Protein AF-A0A0J6NB87-F1 (afdb_monomer_lite)

Foldseek 3Di:
DPPDPDDQPPPDDDDQAQVVLLVQLLVVLVVVVVVCVVCVPPVPPCVVVRNVVNDDPVDDHNNNSNPVNNVVNVVVVVPPDDPVVVVVVVVVVVVVVVVVVVVPDDPPDD

Structure (mmCIF, N/CA/C/O backbone):
data_AF-A0A0J6NB87-F1
#
_entry.id   AF-A0A0J6NB87-F1
#
loop_
_atom_site.group_PDB
_atom_site.id
_atom_site.type_symbol
_atom_site.label_atom_id
_atom_site.label_alt_id
_atom_site.label_comp_id
_atom_site.label_asym_id
_atom_site.label_entity_id
_atom_site.label_seq_id
_atom_site.pdbx_PDB_ins_code
_atom_site.Cartn_x
_atom_site.Cartn_y
_atom_site.Cartn_z
_atom_site.occupancy
_atom_site.B_iso_or_equiv
_atom_site.auth_seq_id
_atom_site.auth_comp_id
_atom_site.auth_asym_id
_atom_site.auth_atom_id
_atom_site.pdbx_PDB_model_num
ATOM 1 N N . MET A 1 1 ? 19.649 -14.881 0.935 1.00 50.31 1 MET A N 1
ATOM 2 C CA . MET A 1 1 ? 20.043 -14.100 2.127 1.00 50.31 1 MET A CA 1
ATOM 3 C C . MET A 1 1 ? 19.222 -14.610 3.309 1.00 50.31 1 MET A C 1
ATOM 5 O O . MET A 1 1 ? 18.007 -14.473 3.224 1.00 50.31 1 MET A O 1
ATOM 9 N N . PRO A 1 2 ? 19.819 -15.265 4.324 1.00 52.97 2 PRO A N 1
ATOM 10 C CA . PRO A 1 2 ? 19.080 -16.038 5.336 1.00 52.97 2 PRO A CA 1
ATOM 11 C C . PRO A 1 2 ? 18.508 -15.230 6.518 1.00 52.97 2 PRO A C 1
ATOM 13 O O . PRO A 1 2 ? 17.777 -15.802 7.314 1.00 52.97 2 PRO A O 1
ATOM 16 N N . ASP A 1 3 ? 18.770 -13.922 6.625 1.00 59.31 3 ASP A N 1
ATOM 17 C CA . ASP A 1 3 ? 18.453 -13.138 7.839 1.00 59.31 3 ASP A CA 1
ATOM 18 C C . ASP A 1 3 ? 17.132 -12.344 7.802 1.00 59.31 3 ASP A C 1
ATOM 20 O O . ASP A 1 3 ? 16.907 -11.468 8.636 1.00 59.31 3 ASP A O 1
ATOM 24 N N . ARG A 1 4 ? 16.224 -12.613 6.852 1.00 60.19 4 ARG A N 1
ATOM 25 C CA . ARG A 1 4 ? 14.888 -11.987 6.869 1.00 60.19 4 ARG A CA 1
ATOM 26 C C . ARG A 1 4 ? 13.862 -12.964 7.456 1.00 60.19 4 ARG A C 1
ATOM 28 O O . ARG A 1 4 ? 13.583 -13.974 6.815 1.00 60.19 4 ARG A O 1
ATOM 35 N N . PRO A 1 5 ? 13.230 -12.659 8.609 1.00 69.62 5 PRO A N 1
ATOM 36 C CA . PRO A 1 5 ? 12.232 -13.535 9.236 1.00 69.62 5 PRO A CA 1
ATOM 37 C C . PRO A 1 5 ? 10.932 -13.666 8.420 1.00 69.62 5 PRO A C 1
ATOM 39 O O . PRO A 1 5 ? 10.023 -14.393 8.813 1.00 69.62 5 PRO A O 1
ATOM 42 N N . ARG A 1 6 ? 10.822 -12.960 7.286 1.00 80.50 6 ARG A N 1
ATOM 43 C CA . ARG A 1 6 ? 9.703 -13.037 6.345 1.00 80.50 6 ARG A CA 1
ATOM 44 C C . ARG A 1 6 ? 10.166 -12.835 4.902 1.00 80.50 6 ARG A C 1
ATOM 46 O O . ARG A 1 6 ? 11.178 -12.180 4.650 1.00 80.50 6 ARG A O 1
ATOM 53 N N . VAL A 1 7 ? 9.386 -13.366 3.962 1.00 83.31 7 VAL A N 1
ATOM 54 C CA . VAL A 1 7 ? 9.591 -13.172 2.519 1.00 83.31 7 VAL A CA 1
ATOM 55 C C . VAL A 1 7 ? 9.388 -11.696 2.157 1.00 83.31 7 VAL A C 1
ATOM 57 O O . VAL A 1 7 ? 8.494 -11.040 2.697 1.00 83.31 7 VAL A O 1
ATOM 60 N N . HIS A 1 8 ? 10.240 -11.183 1.266 1.00 87.56 8 HIS A N 1
ATOM 61 C CA . HIS A 1 8 ? 10.136 -9.825 0.732 1.00 87.56 8 HIS A CA 1
ATOM 62 C C . HIS A 1 8 ? 8.946 -9.715 -0.221 1.00 87.56 8 HIS A C 1
ATOM 64 O O . HIS A 1 8 ? 8.804 -10.555 -1.105 1.00 87.56 8 HIS A O 1
ATOM 70 N N . CYS A 1 9 ? 8.125 -8.679 -0.087 1.00 89.25 9 CYS A N 1
ATOM 71 C CA . CYS A 1 9 ? 6.932 -8.497 -0.913 1.00 89.25 9 CYS A CA 1
ATOM 72 C C . CYS A 1 9 ? 7.255 -8.093 -2.362 1.00 89.25 9 CYS A C 1
ATOM 74 O O . CYS A 1 9 ? 6.498 -8.425 -3.270 1.00 89.25 9 CYS A O 1
ATOM 76 N N . TRP A 1 10 ? 8.389 -7.425 -2.601 1.00 89.56 10 TRP A N 1
ATOM 77 C CA . TRP A 1 10 ? 8.803 -6.986 -3.938 1.00 89.56 10 TRP A CA 1
ATOM 78 C C . TRP A 1 10 ? 9.835 -7.939 -4.538 1.00 89.56 10 TRP A C 1
ATOM 80 O O . TRP A 1 10 ? 11.036 -7.676 -4.512 1.00 89.56 10 TRP A O 1
ATOM 90 N N . GLN A 1 11 ? 9.371 -9.080 -5.044 1.00 87.88 11 GLN A N 1
ATOM 91 C CA . GLN A 1 11 ? 10.187 -10.058 -5.777 1.00 87.88 11 GLN A CA 1
ATOM 92 C C . GLN A 1 11 ? 9.912 -9.951 -7.278 1.00 87.88 11 GLN A C 1
ATOM 94 O O . GLN A 1 11 ? 9.416 -10.877 -7.915 1.00 87.88 11 GLN A O 1
ATOM 99 N N . VAL A 1 12 ? 10.189 -8.772 -7.828 1.00 88.00 12 VAL A N 1
ATOM 100 C CA . VAL A 1 12 ? 9.911 -8.433 -9.227 1.00 88.00 12 VAL A CA 1
ATOM 101 C C . VAL A 1 12 ? 11.195 -8.489 -10.057 1.00 88.00 12 VAL A C 1
ATOM 103 O O . VAL A 1 12 ? 12.269 -8.181 -9.533 1.00 88.00 12 VAL A O 1
ATOM 106 N N . PRO A 1 13 ? 11.125 -8.878 -11.342 1.00 86.94 13 PRO A N 1
ATOM 107 C CA . PRO A 1 13 ? 12.279 -8.781 -12.224 1.00 86.94 13 PRO A CA 1
ATOM 108 C C . PRO A 1 13 ? 12.682 -7.308 -12.431 1.00 86.94 13 PRO A C 1
ATOM 110 O O . PRO A 1 13 ? 11.832 -6.420 -12.318 1.00 86.94 13 PRO A O 1
ATOM 113 N N . PRO A 1 14 ? 13.955 -7.024 -12.762 1.00 87.69 14 PRO A N 1
ATOM 114 C CA . PRO A 1 14 ? 14.370 -5.687 -13.171 1.00 87.69 14 PRO A CA 1
ATOM 115 C C . PRO A 1 14 ? 13.521 -5.178 -14.340 1.00 87.69 14 PRO A C 1
ATOM 117 O O . PRO A 1 14 ? 13.228 -5.933 -15.269 1.00 87.69 14 PRO A O 1
ATOM 120 N N . ALA A 1 15 ? 13.155 -3.898 -14.302 1.00 91.69 15 ALA A N 1
ATOM 121 C CA . ALA A 1 15 ? 12.434 -3.248 -15.388 1.00 91.69 15 ALA A CA 1
ATOM 122 C C . ALA A 1 15 ? 13.345 -2.297 -16.166 1.00 91.69 15 ALA A C 1
ATOM 124 O O . ALA A 1 15 ? 14.172 -1.592 -15.588 1.00 91.69 15 ALA A O 1
ATOM 125 N N . ASP A 1 16 ? 13.132 -2.249 -17.475 1.00 93.94 16 ASP A N 1
ATOM 126 C CA . ASP A 1 16 ? 13.722 -1.306 -18.427 1.00 93.94 16 ASP A CA 1
ATOM 127 C C . ASP A 1 16 ? 12.731 -0.201 -18.843 1.00 93.94 16 ASP A C 1
ATOM 129 O O . ASP A 1 16 ? 13.141 0.912 -19.164 1.00 93.94 16 ASP A O 1
ATOM 133 N N . ASP A 1 17 ? 11.427 -0.477 -18.764 1.00 97.00 17 ASP A N 1
ATOM 134 C CA . ASP A 1 17 ? 10.336 0.451 -19.075 1.00 97.00 17 ASP A CA 1
ATOM 135 C C . ASP A 1 17 ? 9.503 0.791 -17.826 1.00 97.00 17 ASP A C 1
ATOM 137 O O . ASP A 1 17 ? 8.841 -0.061 -17.221 1.00 97.00 17 ASP A O 1
ATOM 141 N N . TYR A 1 18 ? 9.500 2.079 -17.469 1.00 96.94 18 TYR A N 1
ATOM 142 C CA . TYR A 1 18 ? 8.740 2.611 -16.340 1.00 96.94 18 TYR A CA 1
ATOM 143 C C . TYR A 1 18 ? 7.229 2.406 -16.495 1.00 96.94 18 TYR A C 1
ATOM 145 O O . TYR A 1 18 ? 6.565 2.009 -15.540 1.00 96.94 18 TYR A O 1
ATOM 153 N N . HIS A 1 19 ? 6.661 2.650 -17.679 1.00 97.31 19 HIS A N 1
ATOM 154 C CA . HIS A 1 19 ? 5.222 2.516 -17.906 1.00 97.31 19 HIS A CA 1
ATOM 155 C C . HIS A 1 19 ? 4.782 1.058 -17.817 1.00 97.31 19 HIS A C 1
ATOM 157 O O . HIS A 1 19 ? 3.701 0.759 -17.303 1.00 97.31 19 HIS A O 1
ATOM 163 N N . LYS A 1 20 ? 5.615 0.127 -18.287 1.00 97.31 20 LYS A N 1
ATOM 164 C CA . LYS A 1 20 ? 5.379 -1.306 -18.092 1.00 97.31 20 LYS A CA 1
ATOM 165 C C . LYS A 1 20 ? 5.425 -1.678 -16.608 1.00 97.31 20 LYS A C 1
ATOM 167 O O . LYS A 1 20 ? 4.474 -2.295 -16.133 1.00 97.31 20 LYS A O 1
ATOM 172 N N . ALA A 1 21 ? 6.455 -1.251 -15.876 1.00 97.56 21 ALA A N 1
ATOM 173 C CA . ALA A 1 21 ? 6.560 -1.485 -14.434 1.00 97.56 21 ALA A CA 1
ATOM 174 C C . ALA A 1 21 ? 5.365 -0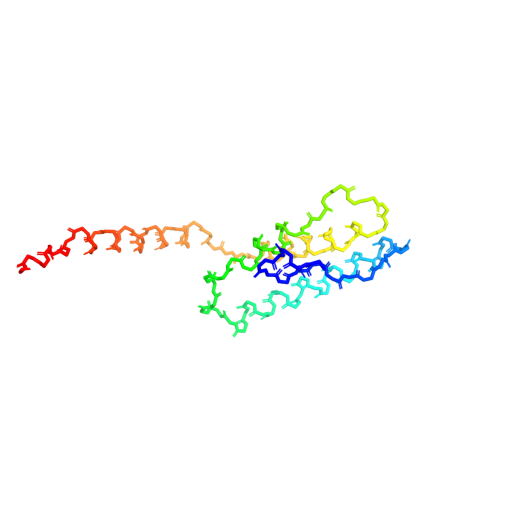.896 -13.664 1.00 97.56 21 ALA A C 1
ATOM 176 O O . ALA A 1 21 ? 4.794 -1.558 -12.803 1.00 97.56 21 ALA A O 1
ATOM 177 N N . TYR A 1 22 ? 4.920 0.304 -14.037 1.00 98.00 22 TYR A N 1
ATOM 178 C CA . TYR A 1 22 ? 3.750 0.967 -13.461 1.00 98.00 22 TYR A CA 1
ATOM 179 C C . TYR A 1 22 ? 2.452 0.190 -13.684 1.00 98.00 22 TYR A C 1
ATOM 181 O O . TYR A 1 22 ? 1.654 0.024 -12.761 1.00 98.00 22 TYR A O 1
ATOM 189 N N . ARG A 1 23 ? 2.231 -0.333 -14.896 1.00 97.62 23 ARG A N 1
ATOM 190 C CA . ARG A 1 23 ? 1.061 -1.179 -15.181 1.00 97.62 23 ARG A CA 1
ATOM 191 C C . ARG A 1 23 ? 1.053 -2.441 -14.325 1.00 97.62 23 ARG A C 1
ATOM 193 O O . ARG A 1 23 ? 0.034 -2.717 -13.706 1.00 97.62 23 ARG A O 1
ATOM 200 N N . ILE A 1 24 ? 2.193 -3.121 -14.229 1.00 97.12 24 ILE A N 1
ATOM 201 C CA . ILE A 1 24 ? 2.345 -4.321 -13.398 1.00 97.12 24 ILE A CA 1
ATOM 202 C C . ILE A 1 24 ? 2.130 -3.987 -11.912 1.00 97.12 24 ILE A C 1
ATOM 204 O O . ILE A 1 24 ? 1.434 -4.708 -11.205 1.00 97.12 24 ILE A O 1
ATOM 208 N N . GLY A 1 25 ? 2.657 -2.854 -11.442 1.00 97.31 25 GLY A N 1
ATOM 209 C CA . GLY A 1 25 ? 2.411 -2.356 -10.088 1.00 97.31 25 GLY A CA 1
ATOM 210 C C . GLY A 1 25 ? 0.920 -2.220 -9.767 1.00 97.31 25 GLY A C 1
ATOM 211 O O . GLY A 1 25 ? 0.467 -2.665 -8.713 1.00 97.31 25 GLY A O 1
ATOM 212 N N . ARG A 1 26 ? 0.133 -1.676 -10.706 1.00 98.12 26 ARG A N 1
ATOM 213 C CA . ARG A 1 26 ? -1.331 -1.600 -10.567 1.00 98.12 26 ARG A CA 1
ATOM 214 C C . ARG A 1 26 ? -1.988 -2.977 -10.522 1.00 98.12 26 ARG A C 1
ATOM 216 O O . ARG A 1 26 ? -2.901 -3.173 -9.731 1.00 98.12 26 ARG A O 1
ATOM 223 N N . GLU A 1 27 ? -1.534 -3.930 -11.331 1.00 97.69 27 GLU A N 1
ATOM 224 C CA . GLU A 1 27 ? -2.052 -5.307 -11.294 1.00 97.69 27 GLU A CA 1
ATOM 225 C C . GLU A 1 27 ? -1.818 -5.950 -9.917 1.00 97.69 27 GLU A C 1
ATOM 227 O O . GLU A 1 27 ? -2.736 -6.538 -9.344 1.00 97.69 27 GLU A O 1
ATOM 232 N N . PHE A 1 28 ? -0.641 -5.746 -9.316 1.00 96.69 28 PHE A N 1
ATOM 233 C CA . PHE A 1 28 ? -0.365 -6.200 -7.948 1.00 96.69 28 PHE A CA 1
ATOM 234 C C . PHE A 1 28 ? -1.279 -5.549 -6.907 1.00 96.69 28 PHE A C 1
ATOM 236 O O . PHE A 1 28 ? -1.756 -6.239 -6.005 1.00 96.69 28 PHE A O 1
ATOM 243 N N . ALA A 1 29 ? -1.567 -4.251 -7.033 1.00 96.81 29 ALA A N 1
ATOM 244 C CA . ALA A 1 29 ? -2.533 -3.585 -6.160 1.00 96.81 29 ALA A CA 1
ATOM 245 C C . ALA A 1 29 ? -3.946 -4.154 -6.338 1.00 96.81 29 ALA A C 1
ATOM 247 O O . ALA A 1 29 ? -4.641 -4.362 -5.348 1.00 96.81 29 ALA A O 1
ATOM 248 N N . GLY A 1 30 ? -4.344 -4.490 -7.568 1.00 96.25 30 GLY A N 1
ATOM 249 C CA . GLY A 1 30 ? -5.610 -5.170 -7.843 1.00 96.25 30 GLY A CA 1
ATOM 250 C C . GLY A 1 30 ? -5.712 -6.511 -7.114 1.00 96.25 30 GLY A C 1
ATOM 251 O O . GLY A 1 30 ? -6.699 -6.765 -6.427 1.00 96.25 30 GLY A O 1
ATOM 252 N N . HIS A 1 31 ? -4.662 -7.335 -7.176 1.00 95.31 31 HIS A N 1
ATOM 253 C CA . HIS A 1 31 ? -4.605 -8.593 -6.426 1.00 95.31 31 HIS A CA 1
ATOM 254 C C . HIS A 1 31 ? -4.656 -8.383 -4.910 1.00 95.31 31 HIS A C 1
ATOM 256 O O . HIS A 1 31 ? -5.352 -9.121 -4.214 1.00 95.31 31 HIS A O 1
ATOM 262 N N . TYR A 1 32 ? -3.954 -7.373 -4.394 1.00 94.00 32 TYR A N 1
ATOM 263 C CA . TYR A 1 32 ? -3.993 -7.025 -2.975 1.00 94.00 32 TYR A CA 1
ATOM 264 C C . TYR A 1 32 ? -5.406 -6.619 -2.520 1.00 94.00 32 TYR A C 1
ATOM 266 O O . TYR A 1 32 ? -5.885 -7.103 -1.495 1.00 94.00 32 TYR A O 1
ATOM 274 N N . ILE A 1 33 ? -6.093 -5.776 -3.292 1.00 93.12 33 ILE A N 1
ATOM 275 C CA . ILE A 1 33 ? -7.450 -5.311 -2.982 1.00 93.12 33 ILE A CA 1
ATOM 276 C C . ILE A 1 33 ? -8.445 -6.474 -3.033 1.00 93.12 33 ILE A C 1
ATOM 278 O O . ILE A 1 33 ? -9.208 -6.650 -2.085 1.00 93.12 33 ILE A O 1
ATOM 282 N N . GLN A 1 34 ? -8.396 -7.302 -4.082 1.00 94.06 34 GLN A N 1
ATOM 283 C CA . GLN A 1 34 ? -9.253 -8.486 -4.190 1.00 94.06 34 GLN A CA 1
ATOM 284 C C . GLN A 1 34 ? -9.030 -9.436 -3.008 1.00 94.06 34 GLN A C 1
ATOM 286 O O . GLN A 1 34 ? -9.985 -9.896 -2.390 1.00 94.06 34 GLN A O 1
ATOM 291 N N . TYR A 1 35 ? -7.771 -9.661 -2.622 1.00 92.06 35 TYR A N 1
ATOM 292 C CA . TYR A 1 35 ? -7.444 -10.481 -1.461 1.00 92.06 35 TYR A CA 1
ATOM 293 C C . TYR A 1 35 ? -8.093 -9.963 -0.169 1.00 92.06 35 TYR A C 1
ATOM 295 O O . TYR A 1 35 ? -8.606 -10.765 0.611 1.00 92.06 35 TYR A O 1
ATOM 303 N N . LEU A 1 36 ? -8.102 -8.646 0.068 1.00 90.50 36 LEU A N 1
ATOM 304 C CA . LEU A 1 36 ? -8.783 -8.069 1.233 1.00 90.50 36 LEU A CA 1
ATOM 305 C C . LEU A 1 36 ? -10.299 -8.274 1.180 1.00 90.50 36 LEU A C 1
ATOM 307 O O . LEU A 1 36 ? -10.902 -8.597 2.202 1.00 90.50 36 LEU A O 1
ATOM 311 N N . GLN A 1 37 ? -10.901 -8.094 0.004 1.00 88.56 37 GLN A N 1
ATOM 312 C CA . GLN A 1 37 ? -12.340 -8.272 -0.202 1.00 88.56 37 GLN A CA 1
ATOM 313 C C . GLN A 1 37 ? -12.772 -9.723 0.027 1.00 88.56 37 GLN A C 1
ATOM 315 O O . GLN A 1 37 ? -13.802 -9.961 0.653 1.00 88.56 37 GLN A O 1
ATOM 320 N N . ASP A 1 38 ? -11.954 -10.683 -0.404 1.00 91.94 38 ASP A N 1
ATOM 321 C CA . ASP A 1 38 ? -12.205 -12.113 -0.210 1.00 91.94 38 ASP A CA 1
ATOM 322 C C . ASP A 1 38 ? -11.951 -12.563 1.242 1.00 91.94 38 ASP A C 1
ATOM 324 O O . A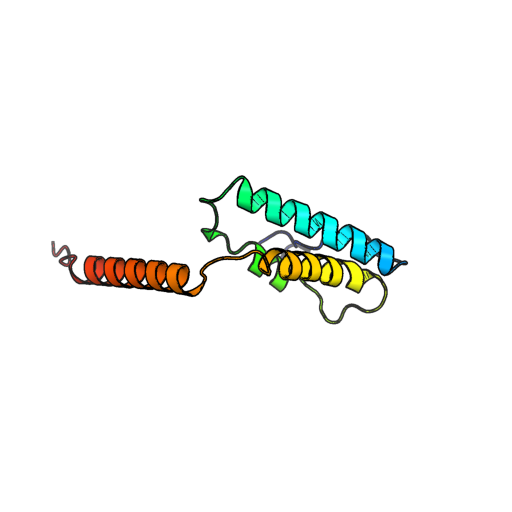SP A 1 38 ? -12.455 -13.599 1.673 1.00 91.94 38 ASP A O 1
ATOM 328 N N . ASN A 1 39 ? -11.168 -11.796 2.015 1.00 88.06 39 ASN A N 1
ATOM 329 C CA . ASN A 1 39 ? -10.721 -12.158 3.365 1.00 88.06 39 ASN A CA 1
ATOM 330 C C . ASN A 1 39 ? -10.948 -11.028 4.395 1.00 88.06 39 ASN A C 1
ATOM 332 O O . ASN A 1 39 ? -9.998 -10.619 5.075 1.00 88.06 39 ASN A O 1
ATOM 336 N N . PRO A 1 40 ? -12.193 -10.548 4.593 1.00 81.44 40 PRO A N 1
ATOM 337 C CA . PRO A 1 40 ? -12.478 -9.368 5.419 1.00 81.44 40 PRO A CA 1
ATOM 338 C C . PRO A 1 40 ? -12.100 -9.541 6.900 1.00 81.44 40 PRO A C 1
ATOM 340 O O . PRO A 1 40 ? -11.811 -8.568 7.587 1.00 81.44 40 PRO A O 1
ATOM 343 N N . ASN A 1 41 ? -12.028 -10.781 7.395 1.00 80.25 41 ASN A N 1
ATOM 344 C CA . ASN A 1 41 ? -11.646 -11.080 8.780 1.00 80.25 41 ASN A CA 1
ATOM 345 C C . ASN A 1 41 ? -10.123 -11.169 8.997 1.00 80.25 41 ASN A C 1
ATOM 347 O O . ASN A 1 41 ? -9.675 -11.367 10.124 1.00 80.25 41 ASN A O 1
ATOM 351 N N . ASN A 1 42 ? -9.310 -11.037 7.942 1.00 74.19 42 ASN A N 1
ATOM 352 C CA . ASN A 1 42 ? -7.856 -11.222 8.008 1.00 74.19 42 ASN A CA 1
ATOM 353 C C . ASN A 1 42 ? -7.061 -9.903 8.125 1.00 74.19 42 ASN A C 1
ATOM 355 O O . ASN A 1 42 ? -5.854 -9.856 7.871 1.00 74.19 42 ASN A O 1
ATOM 359 N N . LEU A 1 43 ? -7.731 -8.816 8.524 1.00 63.44 43 LEU A N 1
ATOM 360 C CA . LEU A 1 43 ? -7.158 -7.467 8.621 1.00 63.44 43 LEU A CA 1
ATOM 361 C C . LEU A 1 43 ? -6.003 -7.347 9.641 1.00 63.44 43 LEU A C 1
ATOM 363 O O . LEU A 1 43 ? -5.215 -6.406 9.568 1.00 63.44 43 LEU A O 1
ATOM 367 N N . GLY A 1 44 ? -5.832 -8.321 10.543 1.00 59.81 44 GLY A N 1
ATOM 368 C CA . GLY A 1 44 ? -4.814 -8.302 11.605 1.00 59.81 44 GLY A CA 1
ATOM 369 C C . GLY A 1 44 ? -3.356 -8.488 11.157 1.00 59.81 44 GLY A C 1
ATOM 370 O O . GLY A 1 44 ? -2.446 -8.314 11.963 1.00 59.81 44 GLY A O 1
ATOM 371 N N . ASN A 1 45 ? -3.093 -8.822 9.889 1.00 71.50 45 ASN A N 1
ATOM 372 C CA . ASN A 1 45 ? -1.732 -9.146 9.436 1.00 71.50 45 ASN A CA 1
ATOM 373 C C . ASN A 1 45 ? -0.884 -7.941 8.996 1.00 71.50 45 ASN A C 1
ATOM 375 O O . ASN A 1 45 ? 0.303 -8.122 8.704 1.00 71.50 45 ASN A O 1
ATOM 379 N N . ILE A 1 46 ? -1.461 -6.731 8.946 1.00 84.25 46 ILE A N 1
ATOM 380 C CA . ILE A 1 46 ? -0.772 -5.488 8.536 1.00 84.25 46 ILE A CA 1
ATOM 381 C C . ILE A 1 46 ? -0.061 -5.683 7.177 1.00 84.25 46 ILE A C 1
ATOM 383 O O . ILE A 1 46 ? 1.074 -5.261 6.962 1.00 84.25 46 ILE A O 1
ATOM 387 N N . LEU A 1 47 ? -0.710 -6.394 6.246 1.00 88.94 47 LEU A N 1
ATOM 388 C CA . LEU A 1 47 ? -0.082 -6.808 4.988 1.00 88.94 47 LEU A CA 1
ATOM 389 C C . LEU A 1 47 ? 0.359 -5.605 4.142 1.00 88.94 47 LEU A C 1
ATOM 391 O O . LEU A 1 47 ? 1.474 -5.611 3.632 1.00 88.94 47 LEU A O 1
ATOM 395 N N . LEU A 1 48 ? -0.455 -4.546 4.065 1.00 91.94 48 LEU A N 1
ATOM 396 C CA . LEU A 1 48 ? -0.066 -3.311 3.373 1.00 91.94 48 LEU A CA 1
ATOM 397 C C . LEU A 1 48 ? 1.171 -2.668 3.993 1.00 91.94 48 LEU A C 1
ATOM 399 O O . LEU A 1 48 ? 2.069 -2.260 3.268 1.00 91.94 48 LEU A O 1
ATOM 403 N N . GLY A 1 49 ? 1.248 -2.627 5.326 1.00 91.38 49 GLY A N 1
ATOM 404 C CA . GLY A 1 49 ? 2.419 -2.097 6.025 1.00 91.38 49 GLY A CA 1
ATOM 405 C C . GLY A 1 49 ? 3.676 -2.931 5.767 1.00 91.38 49 GLY A C 1
ATOM 406 O O . GLY A 1 49 ? 4.757 -2.371 5.627 1.00 91.38 49 GLY A O 1
ATOM 407 N N . ARG A 1 50 ? 3.548 -4.257 5.620 1.00 91.12 50 ARG A N 1
ATOM 408 C CA . ARG A 1 50 ? 4.665 -5.130 5.213 1.00 91.12 50 ARG A CA 1
ATOM 409 C C . ARG A 1 50 ? 5.104 -4.874 3.772 1.00 91.12 50 ARG A C 1
ATOM 411 O O . ARG A 1 50 ? 6.302 -4.795 3.528 1.00 91.12 50 ARG A O 1
ATOM 418 N N . ILE A 1 51 ? 4.151 -4.713 2.850 1.00 93.44 51 ILE A N 1
ATOM 419 C CA . ILE A 1 51 ? 4.431 -4.359 1.451 1.00 93.44 51 ILE A CA 1
ATOM 420 C C . ILE A 1 51 ? 5.149 -3.010 1.389 1.00 93.44 51 ILE A C 1
ATOM 422 O O . ILE A 1 51 ? 6.176 -2.906 0.726 1.00 93.44 51 ILE A O 1
ATOM 426 N N . ALA A 1 52 ? 4.644 -2.005 2.110 1.00 94.06 52 ALA 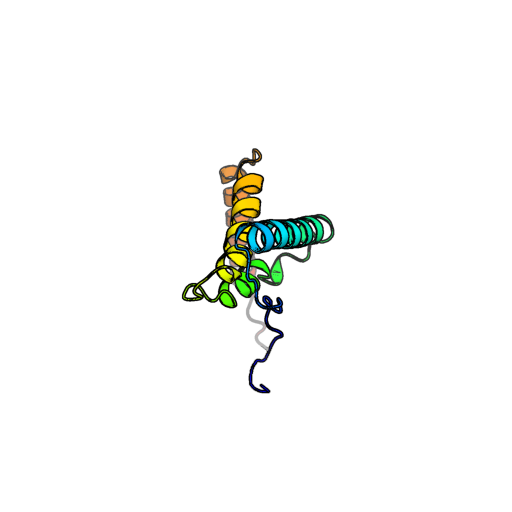A N 1
ATOM 427 C CA . ALA A 1 52 ? 5.231 -0.672 2.178 1.00 94.06 52 ALA A CA 1
ATOM 428 C C . ALA A 1 52 ? 6.627 -0.678 2.815 1.00 94.06 52 ALA A C 1
ATOM 430 O O . ALA A 1 52 ? 7.533 -0.035 2.300 1.00 94.06 52 ALA A O 1
ATOM 431 N N . GLY A 1 53 ? 6.826 -1.446 3.890 1.00 93.38 53 GLY A N 1
ATOM 432 C CA . GLY A 1 53 ? 8.126 -1.578 4.552 1.00 93.38 53 GLY A CA 1
ATOM 433 C C . GLY A 1 53 ? 9.197 -2.280 3.710 1.00 93.38 53 GLY A C 1
ATOM 434 O O . GLY A 1 53 ? 10.377 -2.161 4.021 1.00 93.38 53 GLY A O 1
ATOM 435 N N . ASP A 1 54 ? 8.800 -2.993 2.655 1.00 93.81 54 ASP A N 1
ATOM 436 C CA . ASP A 1 54 ? 9.708 -3.630 1.696 1.00 93.81 54 ASP A CA 1
ATOM 437 C C . ASP A 1 54 ? 9.977 -2.759 0.455 1.00 93.81 54 ASP A C 1
ATOM 439 O O . ASP A 1 54 ? 10.712 -3.173 -0.443 1.00 93.81 54 ASP A O 1
ATOM 443 N N . VAL A 1 55 ? 9.367 -1.574 0.352 1.00 94.19 55 VAL A N 1
ATOM 444 C CA . VAL A 1 55 ? 9.612 -0.664 -0.772 1.00 94.19 55 VAL A CA 1
ATOM 445 C C . VAL A 1 55 ? 11.000 -0.051 -0.635 1.00 94.19 55 VAL A C 1
ATOM 447 O O . VAL A 1 55 ? 11.321 0.580 0.369 1.00 94.19 55 VAL A O 1
ATOM 450 N N . ASP A 1 56 ? 11.798 -0.176 -1.690 1.00 91.50 56 ASP A N 1
ATOM 451 C CA . ASP A 1 56 ? 12.988 0.645 -1.874 1.00 91.50 56 ASP A CA 1
ATOM 452 C C . ASP A 1 56 ? 12.588 1.962 -2.557 1.00 91.50 56 ASP A C 1
ATOM 454 O O . ASP A 1 56 ? 12.349 2.006 -3.767 1.00 91.50 56 ASP A O 1
ATOM 458 N N . PHE A 1 57 ? 12.470 3.034 -1.770 1.00 90.75 57 PHE A N 1
ATOM 459 C CA . PHE A 1 57 ? 12.142 4.372 -2.276 1.00 90.75 57 PHE A CA 1
ATOM 460 C C . PHE A 1 57 ? 13.331 5.075 -2.943 1.00 90.75 57 PHE A C 1
ATOM 462 O O . PHE A 1 57 ? 13.135 6.065 -3.647 1.00 90.75 57 PHE A O 1
ATOM 469 N N . GLU A 1 58 ? 14.550 4.567 -2.757 1.00 92.38 58 GLU A N 1
ATOM 470 C CA . GLU A 1 58 ? 15.761 5.113 -3.370 1.00 92.38 58 GLU A CA 1
ATOM 471 C C . GLU A 1 58 ? 16.062 4.464 -4.729 1.00 92.38 58 GLU A C 1
ATOM 473 O O . GLU A 1 58 ? 16.942 4.938 -5.459 1.00 92.38 58 GLU A O 1
ATOM 478 N N . VAL A 1 59 ? 15.304 3.424 -5.108 1.00 90.00 59 VAL A N 1
ATOM 479 C CA . VAL A 1 59 ? 15.467 2.705 -6.374 1.00 90.00 59 VAL A CA 1
ATOM 480 C C . VAL A 1 59 ? 15.411 3.656 -7.571 1.00 90.00 59 VAL A C 1
ATOM 482 O O . VAL A 1 59 ? 14.438 4.378 -7.815 1.00 90.00 59 VAL A O 1
ATOM 485 N N . GLN A 1 60 ? 16.480 3.636 -8.362 1.00 89.81 60 GLN A N 1
ATOM 486 C CA . GLN A 1 60 ? 16.598 4.447 -9.567 1.00 89.81 60 GLN A CA 1
ATOM 487 C C . GLN A 1 60 ? 16.075 3.699 -10.801 1.00 89.81 60 GLN A C 1
ATOM 489 O O . GLN A 1 60 ? 16.015 2.470 -10.846 1.00 89.81 60 GLN A O 1
ATOM 494 N N . GLY A 1 61 ? 15.713 4.454 -11.839 1.00 93.19 61 GLY A N 1
ATOM 495 C CA . GLY A 1 61 ? 15.295 3.900 -13.130 1.00 93.19 61 GLY A CA 1
ATOM 496 C C . GLY A 1 61 ? 13.841 3.418 -13.181 1.00 93.19 61 GLY A C 1
ATOM 497 O O . GLY A 1 61 ? 12.978 3.889 -12.439 1.00 93.19 61 GLY A O 1
ATOM 498 N N . ALA A 1 62 ? 13.555 2.513 -14.119 1.00 96.06 62 ALA A N 1
ATOM 499 C CA . ALA A 1 62 ? 12.198 2.071 -14.445 1.00 96.06 62 ALA A CA 1
ATOM 500 C C . ALA A 1 62 ? 11.528 1.243 -13.336 1.00 96.06 62 ALA A C 1
ATOM 502 O O . ALA A 1 62 ? 10.308 1.316 -13.184 1.00 96.06 62 ALA A O 1
ATOM 503 N N . SER A 1 63 ? 12.303 0.525 -12.515 1.00 94.44 63 SER A N 1
ATOM 504 C CA . SER A 1 63 ? 11.792 -0.324 -11.427 1.00 94.44 63 SER A CA 1
ATOM 505 C C . SER A 1 63 ? 10.959 0.435 -10.388 1.00 94.44 63 SER A C 1
A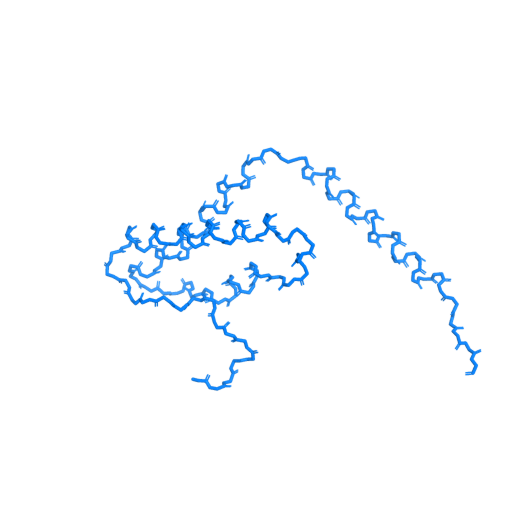TOM 507 O O . SER A 1 63 ? 10.052 -0.145 -9.796 1.00 94.44 63 SER A O 1
ATOM 509 N N . LYS A 1 64 ? 11.171 1.749 -10.220 1.00 95.31 64 LYS A N 1
ATOM 510 C CA . LYS A 1 64 ? 10.320 2.581 -9.349 1.00 95.31 64 LYS A CA 1
ATOM 511 C C . LYS A 1 64 ? 8.850 2.610 -9.793 1.00 95.31 64 LYS A C 1
ATOM 513 O O . LYS A 1 64 ? 7.959 2.903 -9.001 1.00 95.31 64 LYS A O 1
ATOM 518 N N . GLY A 1 65 ? 8.583 2.288 -11.062 1.00 96.94 65 GLY A N 1
ATOM 519 C CA . GLY A 1 65 ? 7.232 2.163 -11.599 1.00 96.94 65 GLY A CA 1
ATOM 520 C C . GLY A 1 65 ? 6.392 1.140 -10.840 1.00 96.94 65 GLY A C 1
ATOM 521 O O . GLY A 1 65 ? 5.215 1.400 -10.624 1.00 96.94 65 GLY A O 1
ATOM 522 N N . TYR A 1 66 ? 6.979 0.038 -10.360 1.00 97.38 66 TYR A N 1
ATOM 523 C CA . TYR A 1 66 ? 6.236 -1.007 -9.650 1.00 97.38 66 TYR A CA 1
ATOM 524 C C . TYR A 1 66 ? 5.531 -0.483 -8.395 1.00 97.38 66 TYR A C 1
ATOM 526 O O . TYR A 1 66 ? 4.312 -0.615 -8.276 1.00 97.38 66 TYR A O 1
ATOM 534 N N . TRP A 1 67 ? 6.265 0.152 -7.477 1.00 96.69 67 TRP A N 1
ATOM 535 C CA . TRP A 1 67 ? 5.651 0.690 -6.263 1.00 96.69 67 TRP A CA 1
ATOM 536 C C . TRP A 1 67 ? 4.771 1.906 -6.574 1.00 96.69 67 TRP A C 1
ATOM 538 O O . TRP A 1 67 ? 3.698 2.043 -5.991 1.00 96.69 67 TRP A O 1
ATOM 548 N N . ALA A 1 68 ? 5.160 2.745 -7.542 1.00 96.94 68 ALA A N 1
ATOM 549 C CA . ALA A 1 68 ? 4.378 3.921 -7.919 1.00 96.94 68 ALA A CA 1
ATOM 550 C C . ALA A 1 68 ? 2.992 3.538 -8.463 1.00 96.94 68 ALA A C 1
ATOM 552 O O . ALA A 1 68 ? 1.986 4.124 -8.070 1.00 96.94 68 ALA A O 1
ATOM 553 N N . GLY A 1 69 ? 2.923 2.530 -9.336 1.00 97.62 69 GLY A N 1
ATOM 554 C CA . GLY A 1 69 ? 1.659 2.020 -9.865 1.00 97.62 69 GLY A CA 1
ATOM 555 C C . GLY A 1 69 ? 0.805 1.352 -8.793 1.00 97.62 69 GLY A C 1
ATOM 556 O O . GLY A 1 69 ? -0.409 1.544 -8.769 1.00 97.62 69 GLY A O 1
ATOM 557 N N . PHE A 1 70 ? 1.436 0.614 -7.880 1.00 97.94 70 PHE A N 1
ATOM 558 C CA . PHE A 1 70 ? 0.745 -0.053 -6.782 1.00 97.94 70 PHE A CA 1
ATOM 559 C C . PHE A 1 70 ? 0.016 0.941 -5.870 1.00 97.94 70 PHE A C 1
ATOM 561 O O . PHE A 1 70 ? -1.199 0.840 -5.694 1.00 97.94 70 PHE A O 1
ATOM 568 N N . PHE A 1 71 ? 0.726 1.937 -5.334 1.00 97.56 71 PHE A N 1
ATOM 569 C CA . PHE A 1 71 ? 0.106 2.908 -4.428 1.00 97.56 71 PHE A CA 1
ATOM 570 C C . PHE A 1 71 ? -0.897 3.815 -5.137 1.00 97.56 71 PHE A C 1
ATOM 572 O O . PHE A 1 71 ? -1.935 4.118 -4.556 1.00 97.56 71 PHE A O 1
ATOM 579 N N . ALA A 1 72 ? -0.663 4.161 -6.405 1.00 97.31 72 ALA A N 1
ATOM 580 C CA . ALA A 1 72 ? -1.607 4.975 -7.164 1.00 97.31 72 ALA A CA 1
ATOM 581 C C . ALA A 1 72 ? -2.990 4.315 -7.305 1.00 97.31 72 ALA A C 1
ATOM 583 O O . ALA A 1 72 ? -4.004 5.003 -7.217 1.00 97.31 72 ALA A O 1
ATOM 584 N N . LEU A 1 73 ? -3.066 2.990 -7.503 1.00 96.81 73 LEU A N 1
ATOM 585 C CA . LEU A 1 73 ? -4.366 2.308 -7.546 1.00 96.81 73 LEU A CA 1
ATOM 586 C C . LEU A 1 73 ? -5.033 2.269 -6.165 1.00 96.81 73 LEU A C 1
ATOM 588 O O . LEU A 1 73 ? -6.247 2.432 -6.079 1.00 96.81 73 LEU A O 1
ATOM 592 N N . ILE A 1 74 ? -4.260 2.086 -5.090 1.00 95.50 74 ILE A N 1
ATOM 593 C CA . ILE A 1 74 ? -4.801 2.141 -3.725 1.00 95.50 74 ILE A CA 1
ATOM 594 C C . ILE A 1 74 ? -5.424 3.514 -3.465 1.00 95.50 74 ILE A C 1
ATOM 596 O O . ILE A 1 74 ? -6.580 3.579 -3.062 1.00 95.50 74 ILE A O 1
ATOM 600 N N . GLU A 1 75 ? -4.711 4.601 -3.767 1.00 94.12 75 GLU A N 1
ATOM 601 C CA . GLU A 1 75 ? -5.234 5.967 -3.633 1.00 94.12 75 GLU A CA 1
ATOM 602 C C . GLU A 1 75 ? -6.523 6.177 -4.437 1.00 94.12 75 GLU A C 1
ATOM 604 O O . GLU A 1 75 ? -7.484 6.742 -3.923 1.00 94.12 75 GLU A O 1
ATOM 609 N N . GLN A 1 76 ? -6.582 5.674 -5.674 1.00 93.12 76 GLN A N 1
ATOM 610 C CA . GLN A 1 76 ? -7.783 5.767 -6.510 1.00 93.12 76 GLN A CA 1
ATOM 611 C C . GLN A 1 76 ? -8.986 5.045 -5.897 1.00 93.12 76 GLN A C 1
ATOM 613 O O . GLN A 1 76 ? -10.100 5.559 -5.954 1.00 93.12 76 GLN A O 1
ATOM 618 N N . VAL A 1 77 ? -8.778 3.869 -5.304 1.00 90.06 77 VAL A N 1
ATOM 619 C CA . VAL A 1 77 ? -9.857 3.091 -4.677 1.00 90.06 77 VAL A CA 1
ATOM 620 C C . VAL A 1 77 ? -10.308 3.717 -3.353 1.00 90.06 77 VAL A C 1
ATOM 622 O O . VAL A 1 77 ? -11.478 3.613 -2.998 1.00 90.06 77 VAL A O 1
ATOM 625 N N . LEU A 1 78 ? -9.442 4.449 -2.651 1.00 87.62 78 LEU A N 1
ATOM 626 C CA . LEU A 1 78 ? -9.834 5.196 -1.448 1.00 87.62 78 LEU A CA 1
ATOM 627 C C . LEU A 1 78 ? -10.786 6.370 -1.733 1.00 87.62 78 LEU A C 1
ATOM 629 O O . LEU A 1 78 ? -11.398 6.885 -0.802 1.00 87.62 78 LEU A O 1
ATOM 633 N N . LEU A 1 79 ? -10.946 6.785 -2.995 1.00 86.19 79 LEU A N 1
ATOM 634 C CA . LEU A 1 79 ? -11.925 7.808 -3.379 1.00 86.19 79 LEU A CA 1
ATOM 635 C C . LEU A 1 79 ? -13.371 7.299 -3.356 1.00 86.19 79 LEU A C 1
ATOM 637 O O . LEU A 1 79 ? -14.296 8.110 -3.449 1.00 86.19 79 LEU A O 1
ATOM 641 N N . PHE A 1 80 ? -13.597 5.983 -3.267 1.00 83.06 80 PHE A N 1
ATOM 642 C CA . PHE A 1 80 ? -14.955 5.469 -3.140 1.00 83.06 80 PHE A CA 1
ATOM 643 C C . PHE A 1 80 ? -15.571 5.926 -1.811 1.00 83.06 80 PHE A C 1
ATOM 645 O O . PHE A 1 80 ? -14.908 5.882 -0.774 1.00 83.06 80 PHE A O 1
ATOM 652 N N . PRO A 1 81 ? -16.835 6.379 -1.828 1.00 77.25 81 PRO A N 1
ATOM 653 C CA . PRO A 1 81 ? -17.452 6.998 -0.669 1.00 77.25 81 PRO A CA 1
ATOM 654 C C . PRO A 1 81 ? -17.573 5.991 0.476 1.00 77.25 81 PRO A C 1
ATOM 656 O O . PRO A 1 81 ? -18.266 4.979 0.371 1.00 77.25 81 PRO A O 1
ATOM 659 N N . ILE A 1 82 ? -16.909 6.310 1.580 1.00 83.75 82 ILE A N 1
ATOM 660 C CA . ILE A 1 82 ? -17.039 5.652 2.876 1.00 83.75 82 ILE A CA 1
ATOM 661 C C . ILE A 1 82 ? -17.248 6.774 3.891 1.00 83.75 82 ILE A C 1
ATOM 663 O O . ILE A 1 82 ? -16.528 7.775 3.858 1.00 83.75 82 ILE A O 1
ATOM 667 N N . ASP A 1 83 ? -18.214 6.619 4.795 1.00 86.31 83 ASP A N 1
ATOM 668 C CA . ASP A 1 83 ? -18.315 7.498 5.961 1.00 86.31 83 ASP A CA 1
ATOM 669 C C . ASP A 1 83 ? -17.208 7.131 6.955 1.00 86.31 83 ASP A C 1
ATOM 671 O O . ASP A 1 83 ? -17.370 6.312 7.862 1.00 86.31 83 ASP A O 1
ATOM 675 N N . ILE A 1 84 ? -16.018 7.670 6.696 1.00 88.25 84 ILE A N 1
ATOM 676 C CA . ILE A 1 84 ? -14.811 7.326 7.442 1.00 88.25 84 ILE A CA 1
ATOM 677 C C . ILE A 1 84 ? -14.898 7.765 8.905 1.00 88.25 84 ILE A C 1
ATOM 679 O O . ILE A 1 84 ? -14.315 7.108 9.763 1.00 88.25 84 ILE A O 1
ATOM 683 N N . PHE A 1 85 ? -15.640 8.832 9.206 1.00 91.06 85 PHE A N 1
ATOM 684 C CA . PHE A 1 85 ? -15.776 9.331 10.571 1.00 91.06 85 PHE A CA 1
ATOM 685 C C . PHE A 1 85 ? -16.703 8.439 11.396 1.00 91.06 85 PHE A C 1
ATOM 687 O O . PHE A 1 85 ? -16.296 8.012 12.472 1.00 91.06 85 PHE A O 1
ATOM 694 N N . ASP A 1 86 ? -17.861 8.038 10.857 1.00 91.50 86 ASP A N 1
ATOM 695 C CA . ASP A 1 86 ? -18.720 7.035 11.509 1.00 91.50 86 ASP A CA 1
ATOM 696 C C . ASP A 1 86 ? -17.972 5.705 11.717 1.00 91.50 86 ASP A C 1
ATOM 698 O O . ASP A 1 86 ? -18.064 5.080 12.776 1.00 91.50 86 ASP A O 1
ATOM 702 N N . TYR A 1 87 ? -17.164 5.278 10.741 1.00 86.56 87 TYR A N 1
ATOM 703 C CA . TYR A 1 87 ? -16.347 4.075 10.895 1.00 86.56 87 TYR A CA 1
ATOM 704 C C . TYR A 1 87 ? -15.292 4.204 12.010 1.00 86.56 87 TYR A C 1
ATOM 706 O O . TYR A 1 87 ? -15.152 3.290 12.825 1.00 86.56 87 TYR A O 1
ATOM 714 N N . ILE A 1 88 ? -14.576 5.333 12.080 1.00 90.44 88 ILE A N 1
ATOM 715 C CA . ILE A 1 88 ? -13.591 5.609 13.139 1.00 90.44 88 ILE A CA 1
ATOM 716 C C . ILE A 1 88 ? -14.263 5.647 14.517 1.00 90.44 88 ILE A C 1
ATOM 718 O O . ILE A 1 88 ? -13.758 5.028 15.454 1.00 90.44 88 ILE A O 1
ATOM 722 N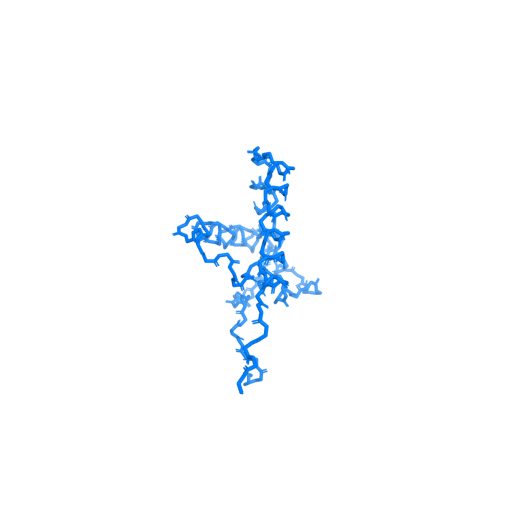 N . ASP A 1 89 ? -15.416 6.303 14.641 1.00 93.50 89 ASP A N 1
ATOM 723 C CA . ASP A 1 89 ? -16.156 6.393 15.903 1.00 93.50 89 ASP A CA 1
ATOM 724 C C . ASP A 1 89 ? -16.568 5.007 16.420 1.00 93.50 89 ASP A C 1
ATOM 726 O O . ASP A 1 89 ? -16.438 4.710 17.614 1.00 93.50 89 ASP A O 1
ATOM 730 N N . ARG A 1 90 ? -16.988 4.107 15.520 1.00 89.81 90 ARG A N 1
ATOM 731 C CA . ARG A 1 90 ? -17.280 2.706 15.866 1.00 89.81 90 ARG A CA 1
ATOM 732 C C . ARG A 1 90 ? -16.045 1.961 16.360 1.00 89.81 90 ARG A C 1
ATOM 734 O O . ARG A 1 90 ? -16.153 1.228 17.343 1.00 89.81 90 ARG A O 1
ATOM 741 N N . LEU A 1 91 ? -14.893 2.131 15.705 1.00 88.44 91 LEU A N 1
ATOM 742 C CA . LEU A 1 91 ? -13.643 1.489 16.128 1.00 88.44 91 LEU A CA 1
ATOM 743 C C . LEU A 1 91 ? -13.212 1.962 17.519 1.00 88.44 91 LEU A C 1
ATOM 745 O O . LEU A 1 91 ? -12.934 1.131 18.382 1.00 88.44 91 LEU A O 1
ATOM 749 N N . ASN A 1 92 ? -13.231 3.274 17.756 1.00 91.06 92 ASN A N 1
ATOM 750 C CA . ASN A 1 92 ? -12.868 3.855 19.048 1.00 91.06 92 ASN A CA 1
ATOM 751 C C . ASN A 1 92 ? -13.804 3.362 20.160 1.00 91.06 92 ASN A C 1
ATOM 753 O O . ASN A 1 92 ? -13.344 2.930 21.214 1.00 91.06 92 ASN A O 1
ATOM 757 N N . THR A 1 93 ? -15.113 3.315 19.891 1.00 93.12 93 THR A N 1
ATOM 758 C CA . THR A 1 93 ? -16.109 2.801 20.845 1.00 93.12 93 THR A CA 1
ATOM 759 C C . THR A 1 93 ? -15.851 1.333 21.207 1.00 93.12 93 THR A C 1
ATOM 761 O O . THR A 1 93 ? -15.965 0.945 22.371 1.00 93.12 93 THR A O 1
ATOM 764 N N . GLN A 1 94 ? -15.493 0.495 20.226 1.00 88.62 94 GLN A N 1
ATOM 765 C CA . GLN A 1 94 ? -15.137 -0.906 20.474 1.00 88.62 94 GLN A CA 1
ATOM 766 C C . GLN A 1 94 ? -13.859 -1.031 21.307 1.00 88.62 94 GLN A C 1
ATOM 768 O O . GLN A 1 94 ? -13.803 -1.861 22.217 1.00 88.62 94 GLN A O 1
ATOM 773 N N . GLU A 1 95 ? -12.842 -0.219 21.016 1.00 89.94 95 GLU A N 1
ATOM 774 C CA . GLU A 1 95 ? -11.588 -0.217 21.765 1.00 89.94 95 GLU A CA 1
ATOM 775 C C . GLU A 1 95 ? -11.799 0.215 23.223 1.00 89.94 95 GLU A C 1
ATOM 777 O O . GLU A 1 95 ? -11.321 -0.463 24.136 1.00 89.94 95 GLU A O 1
ATOM 782 N N . ASP A 1 96 ? -12.570 1.276 23.461 1.00 92.19 96 ASP A N 1
ATOM 783 C CA . ASP A 1 96 ? -12.902 1.746 24.807 1.00 92.19 96 ASP A CA 1
ATOM 784 C C . ASP A 1 96 ? -13.703 0.695 25.589 1.00 92.19 96 ASP A C 1
ATOM 786 O O . ASP A 1 96 ? -13.370 0.386 26.737 1.00 92.19 96 ASP A O 1
ATOM 790 N N . ALA A 1 97 ? -14.685 0.048 24.951 1.00 89.69 97 ALA A N 1
ATOM 791 C CA . ALA A 1 97 ? -15.436 -1.048 25.561 1.00 89.69 97 ALA A CA 1
ATOM 792 C C . ALA A 1 97 ? -14.529 -2.236 25.938 1.00 89.69 97 ALA A C 1
ATOM 794 O O . ALA A 1 97 ? -14.656 -2.799 27.030 1.00 89.69 97 ALA A O 1
ATOM 795 N N . LEU A 1 98 ? -13.582 -2.608 25.069 1.00 88.94 98 LEU A N 1
ATOM 796 C CA . LEU A 1 98 ? -12.594 -3.654 25.350 1.00 88.94 98 LEU A CA 1
ATOM 797 C C . LEU A 1 98 ? -11.684 -3.271 26.522 1.00 88.94 98 LEU A C 1
ATOM 799 O O . LEU A 1 98 ? -11.460 -4.096 27.413 1.00 88.94 98 LEU A O 1
ATOM 803 N N . ARG A 1 99 ? -11.194 -2.027 26.560 1.00 88.81 99 ARG A N 1
ATOM 804 C CA . ARG A 1 99 ? -10.360 -1.505 27.654 1.00 88.81 99 ARG A CA 1
ATOM 805 C C . ARG A 1 99 ? -11.104 -1.529 28.985 1.00 88.81 99 ARG A C 1
ATOM 807 O O . ARG A 1 99 ? -10.554 -2.008 29.977 1.00 88.81 99 ARG A O 1
ATOM 814 N N . GLU A 1 100 ? -12.365 -1.102 29.010 1.00 89.56 100 GLU A N 1
ATOM 815 C CA . GLU A 1 100 ? -13.202 -1.181 30.208 1.00 89.56 100 GLU A CA 1
ATOM 816 C C . GLU A 1 100 ? -13.427 -2.623 30.678 1.00 89.56 100 GLU A C 1
ATOM 818 O O . GLU A 1 100 ? -13.341 -2.902 31.875 1.00 89.56 100 GLU A O 1
ATOM 823 N N . MET A 1 101 ? -13.704 -3.555 29.759 1.00 85.69 101 MET A N 1
ATOM 824 C CA . MET A 1 101 ? -13.866 -4.974 30.095 1.00 85.69 101 MET A CA 1
ATOM 825 C C . MET A 1 101 ? -12.581 -5.575 30.671 1.00 85.69 101 MET A C 1
ATOM 827 O O . MET A 1 101 ? -12.645 -6.360 31.618 1.00 85.69 101 MET A O 1
ATOM 831 N N . MET A 1 102 ? -11.415 -5.215 30.126 1.00 85.06 102 MET A N 1
ATOM 832 C CA . MET A 1 102 ? -10.117 -5.658 30.642 1.00 85.06 102 MET A CA 1
ATOM 833 C C . MET A 1 102 ? -9.810 -5.055 32.016 1.00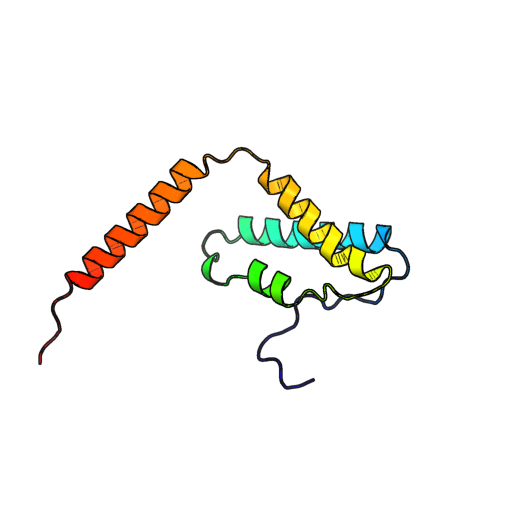 85.06 102 MET A C 1
ATOM 835 O O . MET A 1 102 ? -9.334 -5.777 32.888 1.00 85.06 102 MET A O 1
ATOM 839 N N . ALA A 1 103 ? -10.144 -3.782 32.246 1.00 82.75 103 ALA A N 1
ATOM 840 C CA . ALA A 1 103 ? -9.984 -3.123 33.543 1.00 82.75 103 ALA A CA 1
ATOM 841 C C . ALA A 1 103 ? -10.914 -3.698 34.629 1.00 82.75 103 ALA A C 1
ATOM 843 O O . ALA A 1 103 ? -10.561 -3.716 35.805 1.00 82.75 103 ALA A O 1
ATOM 844 N N . LYS A 1 104 ? -12.096 -4.196 34.240 1.00 77.38 104 LYS A N 1
ATOM 845 C CA . LYS A 1 104 ? -13.086 -4.812 35.142 1.00 77.38 104 LYS A CA 1
ATOM 846 C C . LYS A 1 104 ? -12.823 -6.300 35.430 1.00 77.38 104 LYS A C 1
ATOM 848 O O . LYS A 1 104 ? -13.534 -6.868 36.259 1.00 77.38 104 LYS A O 1
ATOM 853 N N . ARG A 1 105 ? -11.835 -6.958 34.796 1.00 67.25 105 ARG A N 1
ATOM 854 C CA . ARG A 1 105 ? -11.469 -8.350 35.136 1.00 67.25 105 ARG A CA 1
ATOM 855 C C . ARG A 1 105 ? -10.795 -8.385 36.515 1.00 67.25 105 ARG A C 1
ATOM 857 O O . ARG A 1 105 ? -9.706 -7.831 36.654 1.00 67.25 105 ARG A O 1
ATOM 864 N N . PRO A 1 106 ? -11.381 -9.053 37.528 1.00 58.59 106 PRO A N 1
ATOM 865 C CA . PRO A 1 106 ? -10.727 -9.208 38.819 1.00 58.59 106 PRO A CA 1
ATOM 866 C C . PRO A 1 106 ? -9.453 -10.035 38.637 1.00 58.59 106 PRO A C 1
ATOM 868 O O . PRO A 1 106 ? -9.474 -11.068 37.962 1.00 58.59 106 PRO A O 1
ATOM 871 N N . GLY A 1 107 ? -8.347 -9.594 39.241 1.00 57.62 107 GLY A N 1
ATOM 872 C CA . GLY A 1 107 ? -7.143 -10.409 39.348 1.00 57.62 107 GLY A CA 1
ATOM 873 C C . GLY A 1 107 ? -7.501 -11.738 40.008 1.00 57.62 107 GLY A C 1
ATOM 874 O O . GLY A 1 107 ? -8.051 -11.761 41.108 1.00 57.62 107 GLY A O 1
ATOM 875 N N . ASN A 1 108 ? -7.232 -12.840 39.311 1.00 51.34 108 ASN A N 1
ATOM 876 C CA . ASN A 1 108 ? -7.413 -14.182 39.842 1.00 51.34 108 ASN A CA 1
ATOM 877 C C . ASN A 1 108 ? -6.313 -14.416 40.893 1.00 51.34 108 ASN A C 1
ATOM 879 O O . ASN A 1 108 ? -5.279 -15.008 40.602 1.00 51.34 108 ASN A O 1
ATOM 883 N N . SER A 1 109 ? -6.511 -13.885 42.101 1.00 48.66 109 SER A N 1
ATOM 884 C CA . SER A 1 109 ? -5.717 -14.242 43.272 1.00 48.66 109 SER A CA 1
ATOM 885 C C . SER A 1 109 ? -6.147 -15.630 43.735 1.00 48.66 109 SER A C 1
ATOM 887 O O . SER A 1 109 ? -7.198 -15.789 44.360 1.00 48.66 109 SER A O 1
ATOM 889 N N . LYS A 1 110 ? -5.327 -16.629 43.418 1.00 41.97 110 LYS A N 1
ATOM 890 C CA . LYS A 1 110 ? -5.172 -17.852 44.203 1.00 41.97 110 LYS A CA 1
ATOM 891 C C . LYS A 1 110 ? -3.692 -18.145 44.355 1.00 41.97 110 LYS A C 1
ATOM 893 O O . LYS A 1 110 ? -2.983 -18.027 43.334 1.00 41.97 110 LYS A O 1
#

Secondary structure (DSSP, 8-state):
-TT-SS--S--PPP-S-HHHHHHHHHHHHHHHHHHHHH-GGGGGG-HHHHHHHT--TT--STTHHHHHHHHHHHHHHTTS---HHHHHHHHHHHHHHHHHHHHTSPP---

pLDDT: mean 86.99, std 12.43, range [41.97, 98.12]

Sequence (110 aa):
MPDRPRVHCWQVPPADDYHKAYRIGREFAGHYIQYLQDNPNNLGNILLGRIAGDVDFEVQGASKGYWAGFFALIEQVLLFPIDIFDYIDRLNTQEDALREMMAKRPGNSK

Radius of gyration: 19.63 Å; chains: 1; bounding box: 39×27×63 Å